Protein AF-A0A7V0JJ02-F1 (afdb_monomer_lite)

Radius of gyration: 24.57 Å; chains: 1; bounding box: 39×36×64 Å

Structure (mmCIF, N/CA/C/O backbone):
data_AF-A0A7V0JJ02-F1
#
_entry.id   AF-A0A7V0JJ02-F1
#
loop_
_atom_site.group_PDB
_atom_site.id
_atom_site.type_symbol
_atom_site.label_atom_id
_atom_site.label_alt_id
_atom_site.label_comp_id
_atom_site.label_asym_id
_atom_site.label_entity_id
_atom_site.label_seq_id
_atom_site.pdbx_PDB_ins_code
_atom_site.Cartn_x
_atom_site.Cartn_y
_atom_site.Cartn_z
_atom_site.occupancy
_atom_site.B_iso_or_equiv
_atom_site.auth_seq_id
_atom_site.auth_comp_id
_atom_site.auth_asym_id
_atom_site.auth_atom_id
_atom_site.pdbx_PDB_model_num
ATOM 1 N N . MET A 1 1 ? -10.986 1.917 -5.327 1.00 64.94 1 MET A N 1
ATOM 2 C CA . MET A 1 1 ? -10.571 0.777 -4.473 1.00 64.94 1 MET A CA 1
ATOM 3 C C . MET A 1 1 ? -9.954 1.222 -3.152 1.00 64.94 1 MET A C 1
ATOM 5 O O . MET A 1 1 ? -10.402 0.777 -2.106 1.00 64.94 1 MET A O 1
ATOM 9 N N . SER A 1 2 ? -8.968 2.114 -3.159 1.00 76.25 2 SER A N 1
ATOM 10 C CA . SER A 1 2 ? -8.270 2.565 -1.945 1.00 76.25 2 SER A CA 1
ATOM 11 C C . SER A 1 2 ? -9.156 3.251 -0.897 1.00 76.25 2 SER A C 1
ATOM 13 O O . SER A 1 2 ? -9.034 2.951 0.286 1.00 76.25 2 SER A O 1
ATOM 15 N N . ASN A 1 3 ? -10.114 4.089 -1.309 1.00 84.50 3 ASN A N 1
ATOM 16 C CA . ASN A 1 3 ? -11.066 4.727 -0.384 1.00 84.50 3 ASN A CA 1
ATOM 17 C C . ASN A 1 3 ? -11.927 3.715 0.392 1.00 84.50 3 ASN A C 1
ATOM 19 O O . ASN A 1 3 ? -12.201 3.900 1.577 1.00 84.50 3 ASN A O 1
ATOM 23 N N . GLU A 1 4 ? -12.324 2.622 -0.256 1.00 90.88 4 GLU A N 1
ATOM 24 C CA . GLU A 1 4 ? -13.097 1.555 0.381 1.00 90.88 4 GLU A CA 1
ATOM 25 C C . GLU A 1 4 ? -12.236 0.767 1.377 1.00 90.88 4 GLU A C 1
ATOM 27 O O . GLU A 1 4 ? -12.672 0.480 2.493 1.00 90.88 4 GLU A O 1
ATOM 32 N N . LEU A 1 5 ? -10.976 0.498 1.019 1.00 91.50 5 LEU A N 1
ATOM 33 C CA . LEU A 1 5 ? -10.013 -0.167 1.894 1.00 91.50 5 LEU A CA 1
ATOM 34 C C . LEU A 1 5 ? -9.714 0.668 3.153 1.00 91.50 5 LEU A C 1
ATOM 36 O O . LEU A 1 5 ? -9.757 0.142 4.266 1.00 91.50 5 LEU A O 1
ATOM 40 N N . LEU A 1 6 ? -9.494 1.979 3.002 1.00 93.19 6 LEU A N 1
ATOM 41 C CA . LEU A 1 6 ? -9.294 2.905 4.125 1.00 93.19 6 LEU A CA 1
ATOM 42 C C . LEU A 1 6 ? -10.507 2.933 5.063 1.00 93.19 6 LEU A C 1
ATOM 44 O O . LEU A 1 6 ? -10.350 2.939 6.288 1.00 93.19 6 LEU A O 1
ATOM 48 N N . HIS A 1 7 ? -11.717 2.890 4.501 1.00 94.06 7 HIS A N 1
ATOM 49 C CA . HIS A 1 7 ? -12.944 2.807 5.286 1.00 94.06 7 HIS A CA 1
ATOM 50 C C . HIS A 1 7 ? -13.023 1.498 6.090 1.00 94.06 7 HIS A C 1
ATOM 52 O O . HIS A 1 7 ? -13.340 1.523 7.282 1.00 94.06 7 HIS A O 1
ATOM 58 N N . GLN A 1 8 ? -12.680 0.355 5.484 1.00 94.12 8 GLN A N 1
ATOM 59 C CA . GLN A 1 8 ? -12.656 -0.940 6.177 1.00 94.12 8 GLN A CA 1
ATOM 60 C C . GLN A 1 8 ? -11.649 -0.962 7.332 1.00 94.12 8 GLN A C 1
ATOM 62 O O . GLN A 1 8 ? -11.999 -1.420 8.423 1.00 94.12 8 GLN A O 1
ATOM 67 N N . ILE A 1 9 ? -10.443 -0.418 7.127 1.00 92.81 9 ILE A N 1
ATOM 68 C CA . ILE A 1 9 ? -9.425 -0.288 8.181 1.00 92.81 9 ILE A CA 1
ATOM 69 C C . ILE A 1 9 ? -9.971 0.554 9.344 1.00 92.81 9 ILE A C 1
ATOM 71 O O . ILE A 1 9 ? -9.890 0.136 10.500 1.00 92.81 9 ILE A O 1
ATOM 75 N N . GLY A 1 10 ? -10.610 1.690 9.048 1.00 94.00 10 GLY A N 1
ATOM 76 C CA . GLY A 1 10 ? -11.239 2.543 10.061 1.00 94.00 10 GLY A CA 1
ATOM 77 C C . GLY A 1 10 ? -12.304 1.812 10.887 1.00 94.00 10 GLY A C 1
ATOM 78 O O . GLY A 1 10 ? -12.278 1.864 12.119 1.00 94.00 10 GLY A O 1
ATOM 79 N N . ARG A 1 11 ? -13.199 1.059 10.233 1.00 96.38 11 ARG A N 1
ATOM 80 C CA . ARG A 1 11 ? -14.205 0.242 10.939 1.00 96.38 11 ARG A CA 1
ATOM 81 C C . ARG A 1 11 ? -13.571 -0.837 11.820 1.00 96.38 11 ARG A C 1
ATOM 83 O O . ARG A 1 11 ? -14.087 -1.126 12.899 1.00 96.38 11 ARG A O 1
ATOM 90 N N . LEU A 1 12 ? -12.483 -1.458 11.367 1.00 95.44 12 LEU A N 1
ATOM 91 C CA . LEU A 1 12 ? -11.765 -2.492 12.119 1.00 95.44 12 LEU A CA 1
ATOM 92 C C . LEU A 1 12 ? -11.116 -1.923 13.382 1.00 95.44 12 LEU A C 1
ATOM 94 O O . LEU A 1 12 ? -11.263 -2.520 14.447 1.00 95.44 12 LEU A O 1
ATOM 98 N N . ILE A 1 13 ? -10.497 -0.743 13.288 1.00 95.38 13 ILE A N 1
ATOM 99 C CA . ILE A 1 13 ? -9.946 -0.022 14.445 1.00 95.38 13 ILE A CA 1
ATOM 100 C C . ILE A 1 13 ? -11.051 0.303 15.457 1.00 95.38 13 ILE A C 1
ATOM 102 O O . ILE A 1 13 ? -10.864 0.081 16.651 1.00 95.38 13 ILE A O 1
ATOM 106 N N . GLN A 1 14 ? -12.217 0.771 14.995 1.00 94.88 14 GLN A N 1
ATOM 107 C CA . GLN A 1 14 ? -13.359 1.057 15.875 1.00 94.88 14 GLN A CA 1
ATOM 108 C C . GLN A 1 14 ? -13.873 -0.194 16.598 1.00 94.88 14 GLN A C 1
ATOM 110 O O . GLN A 1 14 ? -14.153 -0.143 17.792 1.00 94.88 14 GLN A O 1
ATOM 115 N N . LYS A 1 15 ? -13.994 -1.325 15.892 1.00 96.44 15 LYS A N 1
ATOM 116 C CA . LYS A 1 15 ? -14.490 -2.581 16.479 1.00 96.44 15 LYS A CA 1
ATOM 117 C C . LYS A 1 15 ? -13.464 -3.275 17.372 1.00 96.44 15 LYS A C 1
ATOM 119 O O . LYS A 1 15 ? -13.852 -4.030 18.260 1.00 96.44 15 LYS A O 1
ATOM 124 N N . ARG A 1 16 ? -12.169 -3.095 17.100 1.00 93.69 16 ARG A N 1
ATOM 125 C CA . ARG A 1 16 ? -11.075 -3.788 17.788 1.00 93.69 16 ARG A CA 1
ATOM 126 C C . ARG A 1 16 ? -9.895 -2.835 18.035 1.00 93.69 16 ARG A C 1
ATOM 128 O O . ARG A 1 16 ? -8.867 -2.944 17.363 1.00 93.69 16 ARG A O 1
ATOM 135 N N . PRO A 1 17 ? -10.010 -1.933 19.026 1.00 92.56 17 PRO A N 1
ATOM 136 C CA . PRO A 1 17 ? -9.011 -0.893 19.281 1.00 92.56 17 PRO A CA 1
ATOM 137 C C . PRO A 1 17 ? -7.634 -1.440 19.681 1.00 92.56 17 PRO A C 1
ATOM 139 O O . PRO A 1 17 ? -6.637 -0.761 19.466 1.00 92.56 17 PRO A O 1
ATOM 142 N N . MET A 1 18 ? -7.551 -2.683 20.174 1.00 95.50 18 MET A N 1
ATOM 143 C CA . MET A 1 18 ? -6.281 -3.372 20.451 1.00 95.50 18 MET A CA 1
ATOM 144 C C . MET A 1 18 ? -5.351 -3.430 19.226 1.00 95.50 18 MET A C 1
ATOM 146 O O . MET A 1 18 ? -4.138 -3.390 19.382 1.00 95.50 18 MET A O 1
ATOM 150 N N . TYR A 1 19 ? -5.896 -3.483 18.006 1.00 93.62 19 TYR A N 1
ATOM 151 C CA . TYR A 1 19 ? -5.094 -3.545 16.776 1.00 93.62 19 TYR A CA 1
ATOM 152 C C . TYR A 1 19 ? -4.808 -2.171 16.165 1.00 93.62 19 TYR A C 1
ATOM 154 O O . TYR A 1 19 ? -4.300 -2.099 15.046 1.00 93.62 19 TYR A O 1
ATOM 162 N N . LYS A 1 20 ? -5.150 -1.075 16.857 1.00 93.56 20 LYS A N 1
ATOM 163 C CA . LYS A 1 20 ? -5.042 0.285 16.316 1.00 93.56 20 LYS A CA 1
ATOM 164 C C . LYS A 1 20 ? -3.639 0.597 15.807 1.00 93.56 20 LYS A C 1
ATOM 166 O O . LYS A 1 20 ? -3.530 1.142 14.714 1.00 93.56 20 LYS A O 1
ATOM 171 N N . GLU A 1 21 ? -2.596 0.262 16.562 1.00 92.94 21 GLU A N 1
ATOM 172 C CA . GLU A 1 21 ? -1.212 0.555 16.164 1.00 92.94 21 GLU A CA 1
ATOM 173 C C . GLU A 1 21 ? -0.853 -0.136 14.848 1.00 92.94 21 GLU A C 1
ATOM 175 O O . GLU A 1 21 ? -0.516 0.540 13.879 1.00 92.94 21 GLU A O 1
ATOM 180 N N . ALA A 1 22 ? -1.035 -1.457 14.764 1.00 92.19 22 ALA A N 1
ATOM 181 C CA . ALA A 1 22 ? -0.748 -2.213 13.547 1.00 92.19 22 ALA A CA 1
ATOM 182 C C . ALA A 1 22 ? -1.579 -1.721 12.348 1.00 92.19 22 ALA A C 1
ATOM 184 O O . ALA A 1 22 ? -1.048 -1.513 11.261 1.00 92.19 22 ALA A O 1
ATOM 185 N N . LEU A 1 23 ? -2.881 -1.490 12.542 1.00 94.81 23 LEU A N 1
ATOM 186 C CA . LEU A 1 23 ? -3.781 -1.050 11.474 1.00 94.81 23 LEU A CA 1
ATOM 187 C C . LEU A 1 23 ? -3.533 0.396 11.025 1.00 94.81 23 LEU A C 1
ATOM 189 O O . LEU A 1 23 ? -3.826 0.721 9.876 1.00 94.81 23 LEU A O 1
ATOM 193 N N . SER A 1 24 ? -2.988 1.253 11.892 1.00 93.31 24 SER A N 1
ATOM 194 C CA . SER A 1 24 ? -2.614 2.623 11.515 1.00 93.31 24 SER A CA 1
ATOM 195 C C . SER A 1 24 ? -1.447 2.611 10.529 1.00 93.31 24 SER A C 1
ATOM 197 O O . SER A 1 24 ? -1.527 3.277 9.506 1.00 93.31 24 SER A O 1
ATOM 199 N N . VAL A 1 25 ? -0.446 1.748 10.744 1.00 94.50 25 VAL A N 1
ATOM 200 C CA . VAL A 1 25 ? 0.675 1.578 9.800 1.00 94.50 25 VAL A CA 1
ATOM 201 C C . VAL A 1 25 ? 0.181 1.140 8.418 1.00 94.50 25 VAL A C 1
ATOM 203 O O . VAL A 1 25 ? 0.575 1.707 7.402 1.00 94.50 25 VAL A O 1
ATOM 206 N N . TYR A 1 26 ? -0.737 0.170 8.361 1.00 91.31 26 TYR A N 1
ATOM 207 C CA . TY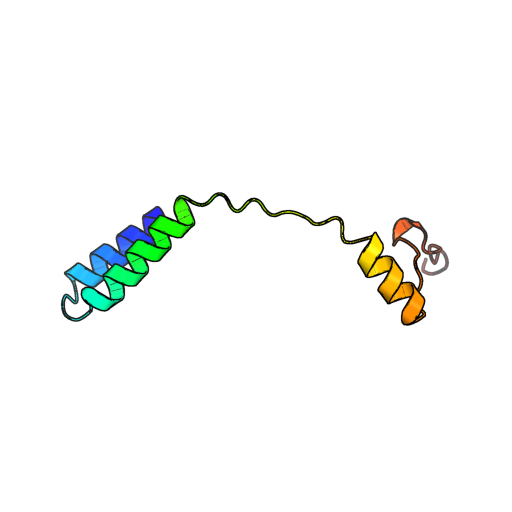R A 1 26 ? -1.339 -0.250 7.090 1.00 91.31 26 TYR A CA 1
ATOM 208 C C . TYR A 1 26 ? -2.135 0.870 6.417 1.00 91.31 26 TYR A C 1
ATOM 210 O O . TYR A 1 26 ? -2.087 1.005 5.195 1.00 91.31 26 TYR A O 1
ATOM 218 N N . ARG A 1 27 ? -2.861 1.680 7.195 1.00 92.94 27 ARG A N 1
ATOM 219 C CA . ARG A 1 27 ? -3.594 2.837 6.674 1.00 92.94 27 ARG A CA 1
ATOM 220 C C . ARG A 1 27 ? -2.647 3.827 5.995 1.00 92.94 27 ARG A C 1
ATOM 222 O O . ARG A 1 27 ? -2.949 4.271 4.891 1.00 92.94 27 ARG A O 1
ATOM 229 N N . ASP A 1 28 ? -1.520 4.124 6.631 1.00 92.62 28 ASP A N 1
ATOM 230 C CA . ASP A 1 28 ? -0.541 5.089 6.130 1.00 92.62 28 ASP A CA 1
ATOM 231 C C . ASP A 1 28 ? 0.121 4.598 4.835 1.00 92.62 28 ASP A C 1
ATOM 233 O O . ASP A 1 28 ? 0.252 5.364 3.884 1.00 92.62 28 ASP A O 1
ATOM 237 N N . ILE A 1 29 ? 0.434 3.299 4.736 1.00 90.94 29 ILE A N 1
ATOM 238 C CA . ILE A 1 29 ? 0.941 2.682 3.496 1.00 90.94 29 ILE A CA 1
ATOM 239 C C . ILE A 1 29 ? -0.074 2.818 2.355 1.00 90.94 29 ILE A C 1
ATOM 241 O O . ILE A 1 29 ? 0.297 3.143 1.230 1.00 90.94 29 ILE A O 1
ATOM 245 N N . VAL A 1 30 ? -1.358 2.570 2.625 1.00 90.19 30 VAL A N 1
ATOM 246 C CA . VAL A 1 30 ? -2.410 2.672 1.601 1.00 90.19 30 VAL A CA 1
ATOM 247 C C . VAL A 1 30 ? -2.575 4.110 1.116 1.00 90.19 30 VAL A C 1
ATOM 249 O O . VAL A 1 30 ? -2.787 4.307 -0.076 1.00 90.19 30 VAL A O 1
ATOM 252 N N . ILE A 1 31 ? -2.469 5.101 2.009 1.00 90.25 31 ILE A N 1
ATOM 253 C CA . ILE A 1 31 ? -2.475 6.524 1.633 1.00 90.25 31 ILE A CA 1
ATOM 254 C C . ILE A 1 31 ? -1.259 6.831 0.756 1.00 90.25 31 ILE A C 1
ATOM 256 O O . ILE A 1 31 ? -1.420 7.347 -0.344 1.00 90.25 31 ILE A O 1
ATOM 260 N N . PHE A 1 32 ? -0.068 6.424 1.193 1.00 88.31 32 PHE A N 1
ATOM 261 C CA . PHE A 1 32 ? 1.174 6.640 0.455 1.00 88.31 32 PHE A CA 1
ATOM 262 C C . PHE A 1 32 ? 1.128 6.058 -0.965 1.00 88.31 32 PHE A C 1
ATOM 264 O O . PHE A 1 32 ? 1.470 6.739 -1.923 1.00 88.31 32 PHE A O 1
ATOM 271 N N . LEU A 1 33 ? 0.650 4.821 -1.124 1.00 85.25 33 LEU A N 1
ATOM 272 C CA . LEU A 1 33 ? 0.514 4.178 -2.436 1.00 85.25 33 LEU A CA 1
ATOM 273 C C . LEU A 1 33 ? -0.549 4.827 -3.328 1.00 85.25 33 LEU A C 1
ATOM 275 O O . LEU A 1 33 ? -0.490 4.673 -4.542 1.00 85.25 33 LEU A O 1
ATOM 279 N N . ASN A 1 34 ? -1.528 5.509 -2.738 1.00 84.56 34 ASN A N 1
ATOM 280 C CA . ASN A 1 34 ? -2.565 6.230 -3.470 1.00 84.56 34 ASN A CA 1
ATOM 281 C C . ASN A 1 34 ? -2.047 7.528 -4.088 1.00 84.56 34 ASN A C 1
ATOM 283 O O . ASN A 1 34 ? -2.514 7.923 -5.151 1.00 84.56 34 ASN A O 1
ATOM 287 N N . ASP A 1 35 ? -1.120 8.186 -3.393 1.00 81.62 35 ASP A N 1
ATOM 288 C CA . ASP A 1 35 ? -0.522 9.448 -3.827 1.00 81.62 35 ASP A CA 1
ATOM 289 C C . ASP A 1 35 ? 0.619 9.226 -4.831 1.00 81.62 35 ASP A C 1
ATOM 291 O O . ASP A 1 35 ? 1.075 10.161 -5.487 1.00 81.62 35 ASP A O 1
ATOM 295 N N . ILE A 1 36 ? 1.084 7.983 -4.969 1.00 80.38 36 ILE A N 1
ATOM 296 C CA . ILE A 1 36 ? 2.063 7.605 -5.979 1.00 80.38 36 ILE A CA 1
ATOM 297 C C . ILE A 1 36 ? 1.324 7.250 -7.267 1.00 80.38 36 ILE A C 1
ATOM 299 O O . ILE A 1 36 ? 0.651 6.225 -7.347 1.00 80.38 36 ILE A O 1
ATOM 303 N N . GLU A 1 37 ? 1.537 8.040 -8.315 1.00 67.38 37 GLU A N 1
ATOM 304 C CA . GLU A 1 37 ? 1.444 7.527 -9.679 1.00 67.38 37 GLU A CA 1
ATOM 305 C C . GLU A 1 37 ? 2.778 6.847 -9.999 1.00 67.38 37 GLU A C 1
ATOM 307 O O . GLU A 1 37 ? 3.785 7.537 -10.192 1.00 67.38 37 GLU A O 1
ATOM 312 N N . PRO A 1 38 ? 2.858 5.503 -9.994 1.00 68.44 38 PRO A N 1
ATOM 313 C CA . PRO A 1 38 ? 4.098 4.843 -10.344 1.00 68.44 38 PRO A CA 1
ATOM 314 C C . PRO A 1 38 ? 4.385 5.152 -11.809 1.00 68.44 38 PRO A C 1
ATOM 316 O O . PRO A 1 38 ? 3.694 4.671 -12.707 1.00 68.44 38 PRO A O 1
ATOM 319 N N . GLU A 1 39 ? 5.426 5.941 -12.056 1.00 66.12 39 GLU A N 1
ATOM 320 C CA . GLU A 1 39 ? 5.991 6.081 -13.388 1.00 66.12 39 GLU A CA 1
ATOM 321 C C . GLU A 1 39 ? 6.631 4.731 -13.735 1.00 66.12 39 GLU A C 1
ATOM 323 O O . GLU A 1 39 ? 7.781 4.438 -13.393 1.00 66.12 39 GLU A O 1
ATOM 328 N N . ILE A 1 40 ? 5.842 3.845 -14.347 1.00 65.88 40 ILE A N 1
ATOM 329 C CA . ILE A 1 40 ? 6.340 2.583 -14.881 1.00 65.88 40 ILE A CA 1
ATOM 330 C C . ILE A 1 40 ? 7.241 2.961 -16.049 1.00 65.88 40 ILE A C 1
ATOM 332 O O . ILE A 1 40 ? 6.797 3.110 -17.188 1.00 65.88 40 ILE A O 1
ATOM 336 N N . LYS A 1 41 ? 8.534 3.125 -15.766 1.00 60.59 41 LYS A N 1
ATOM 337 C CA . LYS A 1 41 ? 9.553 3.140 -16.805 1.00 60.59 41 LYS A CA 1
ATOM 338 C C . LYS A 1 41 ? 9.568 1.751 -17.418 1.00 60.59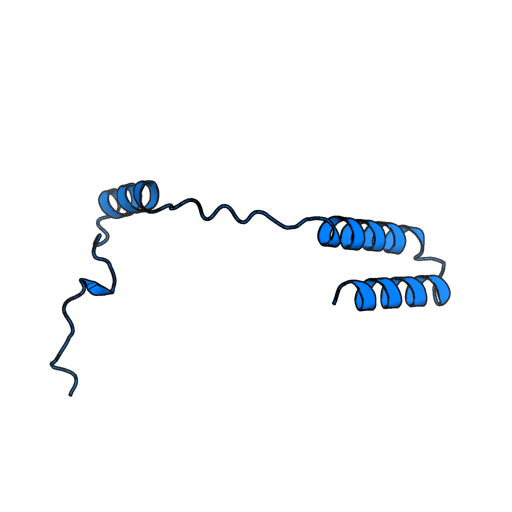 41 LYS A C 1
ATOM 340 O O . LYS A 1 41 ? 10.239 0.844 -16.925 1.00 60.59 41 LYS A O 1
ATOM 345 N N . TYR A 1 42 ? 8.819 1.591 -18.504 1.00 56.53 42 TYR A N 1
ATOM 346 C CA . TYR A 1 42 ? 9.094 0.561 -19.488 1.00 56.53 42 TYR A CA 1
ATOM 347 C C . TYR A 1 42 ? 10.480 0.877 -20.041 1.00 56.53 42 TYR A C 1
ATOM 349 O O . TYR A 1 42 ? 10.636 1.616 -21.008 1.00 56.53 42 TYR A O 1
ATOM 357 N N . VAL A 1 43 ? 11.513 0.385 -19.358 1.00 59.59 43 VAL A N 1
ATOM 358 C CA . VAL A 1 43 ? 12.838 0.296 -19.951 1.00 59.59 43 VAL A CA 1
ATOM 359 C C . VAL A 1 43 ? 12.620 -0.587 -21.169 1.00 59.59 43 VAL A C 1
ATOM 361 O O . VAL A 1 43 ? 12.313 -1.768 -21.004 1.00 59.59 43 VAL A O 1
ATOM 364 N N . MET A 1 44 ? 12.679 0.011 -22.362 1.00 56.91 44 MET A N 1
ATOM 365 C CA . MET A 1 44 ? 12.812 -0.693 -23.635 1.00 56.91 44 MET A CA 1
ATOM 366 C C . MET A 1 44 ? 14.050 -1.570 -23.492 1.00 56.91 44 MET A C 1
ATOM 368 O O . MET A 1 44 ? 15.185 -1.142 -23.665 1.00 56.91 44 MET A O 1
ATOM 372 N N . LYS A 1 45 ? 13.820 -2.783 -23.003 1.00 54.88 45 LYS A N 1
ATOM 373 C CA . LYS A 1 45 ? 14.839 -3.728 -22.560 1.00 54.88 45 LYS A CA 1
ATOM 374 C C . LYS A 1 45 ? 15.379 -4.512 -23.754 1.00 54.88 45 LYS A C 1
ATOM 376 O O . LYS A 1 45 ? 16.036 -5.523 -23.550 1.00 54.88 45 LYS A O 1
ATOM 381 N N . ASP A 1 46 ? 15.074 -4.078 -24.972 1.00 60.38 46 ASP A N 1
ATOM 382 C CA . ASP A 1 46 ? 15.312 -4.839 -26.191 1.00 60.38 46 ASP A CA 1
ATOM 383 C C . ASP A 1 46 ? 16.801 -4.987 -26.492 1.00 60.38 46 ASP A C 1
ATOM 385 O O . ASP A 1 46 ? 17.214 -6.058 -26.923 1.00 60.38 46 ASP A O 1
ATOM 389 N N . GLU A 1 47 ? 17.632 -3.994 -26.165 1.00 63.91 47 GLU A N 1
ATOM 390 C CA . GLU A 1 47 ? 19.085 -4.098 -26.358 1.00 63.91 47 GLU A CA 1
ATOM 391 C C . GLU A 1 47 ? 19.707 -5.114 -25.388 1.00 63.91 47 GLU A C 1
ATOM 393 O O . GLU A 1 47 ? 20.341 -6.075 -25.816 1.00 63.91 47 GLU A O 1
ATOM 398 N N . VAL A 1 48 ? 19.439 -4.988 -24.082 1.00 66.69 48 VAL A N 1
ATOM 399 C CA . VAL A 1 48 ? 19.982 -5.907 -23.061 1.00 66.69 48 VAL A CA 1
ATOM 400 C C . VAL A 1 48 ? 19.417 -7.324 -23.219 1.00 66.69 48 VAL A C 1
ATOM 402 O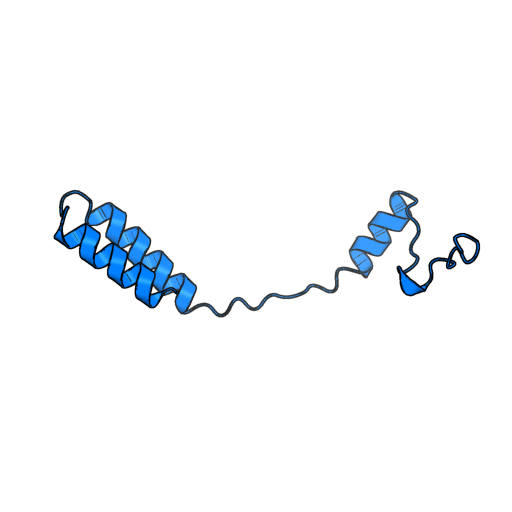 O . VAL A 1 48 ? 20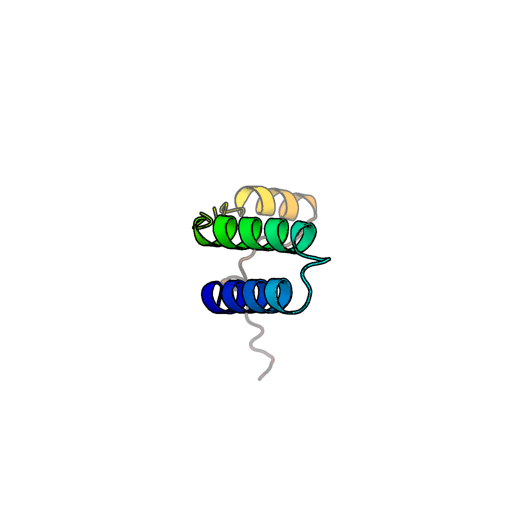.136 -8.311 -23.070 1.00 66.69 48 VAL A O 1
ATOM 405 N N . ILE A 1 49 ? 18.124 -7.457 -23.531 1.00 69.12 49 ILE A N 1
ATOM 406 C CA . ILE A 1 49 ? 17.508 -8.762 -23.810 1.00 69.12 49 ILE A CA 1
ATOM 407 C C . ILE A 1 49 ? 18.064 -9.344 -25.114 1.00 69.12 49 ILE A C 1
ATOM 409 O O . ILE A 1 49 ? 18.273 -10.554 -25.183 1.00 69.12 49 ILE A O 1
ATOM 413 N N . GLY A 1 50 ? 18.324 -8.514 -26.125 1.00 71.19 50 GLY A N 1
ATOM 414 C CA . GLY A 1 50 ? 18.966 -8.914 -27.373 1.00 71.19 50 GLY A CA 1
ATOM 415 C C . GLY A 1 50 ? 20.350 -9.507 -27.130 1.00 71.19 50 GLY A C 1
ATOM 416 O O . GLY A 1 50 ? 20.617 -10.625 -27.567 1.00 71.19 50 GLY A O 1
ATOM 417 N N . GLU A 1 51 ? 21.191 -8.828 -26.350 1.00 75.12 51 GLU A N 1
ATOM 418 C CA . GLU A 1 51 ? 22.521 -9.324 -25.970 1.00 75.12 51 GLU A CA 1
ATOM 419 C C . GLU A 1 51 ? 22.457 -10.682 -25.252 1.00 75.12 51 GLU A C 1
ATOM 421 O O . GLU A 1 51 ? 23.223 -11.596 -25.568 1.00 75.12 51 GLU A O 1
ATOM 426 N N . ILE A 1 52 ? 21.506 -10.853 -24.326 1.00 75.44 52 ILE A N 1
ATOM 427 C CA . ILE A 1 52 ? 21.297 -12.125 -23.615 1.00 75.44 52 ILE A CA 1
ATOM 428 C C . ILE A 1 52 ? 20.835 -13.223 -24.582 1.00 75.44 52 ILE A C 1
ATOM 430 O O . ILE A 1 52 ? 21.367 -14.331 -24.547 1.00 75.44 52 ILE A O 1
ATOM 434 N N . LYS A 1 53 ? 19.880 -12.931 -25.473 1.00 72.62 53 LYS A N 1
ATOM 435 C CA . LYS A 1 53 ? 19.390 -13.896 -26.469 1.00 72.62 53 LYS A CA 1
ATOM 436 C C . LYS A 1 53 ? 20.503 -14.349 -27.413 1.00 72.62 53 LYS A C 1
ATOM 438 O O . LYS A 1 53 ? 20.605 -15.545 -27.666 1.00 72.62 53 LYS A O 1
ATOM 443 N N . VAL A 1 54 ? 21.362 -13.432 -27.871 1.00 79.81 54 VAL A N 1
ATOM 444 C CA . VAL A 1 54 ? 22.542 -13.765 -28.691 1.00 79.81 54 VAL A CA 1
ATOM 445 C C . VAL A 1 54 ? 23.482 -14.695 -27.935 1.00 79.81 54 VAL A C 1
ATOM 447 O O . VAL A 1 54 ? 23.896 -15.718 -28.476 1.00 79.81 54 VAL A O 1
ATOM 450 N N . LYS A 1 55 ? 23.801 -14.362 -26.678 1.00 81.88 55 LYS A N 1
ATOM 451 C CA . LYS A 1 55 ? 24.715 -15.155 -25.848 1.00 81.88 55 LYS A CA 1
ATOM 452 C C . LYS A 1 55 ? 24.209 -16.581 -25.610 1.00 81.88 55 LYS A C 1
ATOM 454 O O . LYS A 1 55 ? 25.001 -17.517 -25.61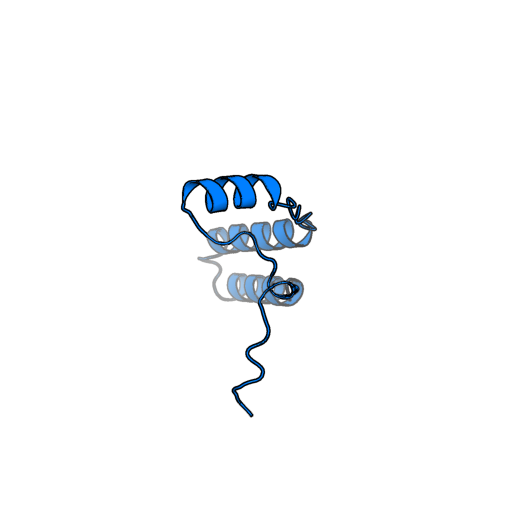9 1.00 81.88 55 LYS A O 1
ATOM 459 N N . GLU A 1 56 ? 22.907 -16.736 -25.408 1.00 82.06 56 GLU A N 1
ATOM 460 C CA . GLU A 1 56 ? 22.256 -18.015 -25.103 1.00 82.06 56 GLU A CA 1
ATOM 461 C C . GLU A 1 56 ? 21.774 -18.764 -26.367 1.00 82.06 56 GLU A C 1
ATOM 463 O O . GLU A 1 56 ? 21.186 -19.839 -26.271 1.00 82.06 56 GLU A O 1
ATOM 468 N N . GLY A 1 57 ? 22.010 -18.213 -27.567 1.00 76.31 57 GLY A N 1
ATOM 469 C CA . GLY A 1 57 ? 21.633 -18.830 -28.844 1.00 76.31 57 GLY A CA 1
ATOM 470 C C . GLY A 1 57 ? 20.132 -18.807 -29.150 1.00 76.31 57 GLY A C 1
ATOM 471 O O . GLY A 1 57 ? 19.666 -19.553 -30.015 1.00 76.31 57 GLY A O 1
ATOM 472 N N . PHE A 1 58 ? 19.359 -17.966 -28.460 1.00 76.44 58 PHE A N 1
ATOM 473 C CA . PHE A 1 58 ? 17.941 -17.793 -28.749 1.00 76.44 58 PHE A CA 1
ATOM 474 C C . PHE A 1 58 ? 17.735 -16.998 -30.044 1.00 76.44 58 PHE A C 1
ATOM 476 O O . PHE A 1 58 ? 18.450 -16.026 -30.303 1.00 76.44 58 PHE A O 1
ATOM 483 N N . PRO A 1 59 ? 16.707 -17.340 -30.837 1.00 69.44 59 PRO A N 1
ATOM 484 C CA . PRO A 1 59 ? 16.355 -16.564 -32.014 1.00 69.44 59 PRO A CA 1
ATOM 485 C C . PRO A 1 59 ? 15.968 -15.126 -31.639 1.00 69.44 59 PRO A C 1
ATOM 487 O O . PRO A 1 59 ? 15.183 -14.894 -30.715 1.00 69.44 59 PRO A O 1
ATOM 490 N N . LEU A 1 60 ? 16.510 -14.161 -32.383 1.00 72.12 60 LEU A N 1
ATOM 491 C CA . LEU A 1 60 ? 16.226 -12.732 -32.209 1.00 72.12 60 LEU A CA 1
ATOM 492 C C . LEU A 1 60 ? 14.953 -12.263 -32.917 1.00 72.12 60 LEU A C 1
ATOM 494 O O . LEU A 1 60 ? 14.600 -11.095 -32.805 1.00 72.12 60 LEU A O 1
ATOM 498 N N . PHE A 1 61 ? 14.278 -13.151 -33.642 1.00 65.00 61 PHE A N 1
ATOM 499 C CA . PHE A 1 61 ? 13.092 -12.803 -34.411 1.00 65.00 61 PHE A CA 1
ATOM 500 C C . PHE A 1 61 ? 11.987 -12.271 -33.498 1.00 65.00 61 PHE A C 1
ATOM 502 O O . PHE A 1 61 ? 11.703 -12.843 -32.436 1.00 65.00 61 PHE A O 1
ATOM 509 N N . SER A 1 62 ? 11.349 -11.191 -33.937 1.00 64.50 62 SER A N 1
ATOM 510 C CA . SER A 1 62 ? 10.079 -10.761 -33.363 1.00 64.50 62 SER A CA 1
ATOM 511 C C . SER A 1 62 ? 9.019 -11.812 -33.710 1.00 64.50 62 SER A C 1
ATOM 513 O O . SER A 1 62 ? 9.196 -12.605 -34.639 1.00 64.50 62 SER A O 1
ATOM 515 N N . A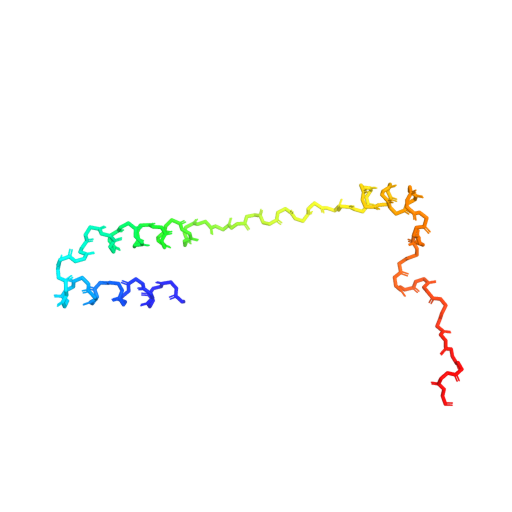RG A 1 63 ? 7.910 -11.877 -32.965 1.00 61.53 63 ARG A N 1
ATOM 516 C CA . ARG A 1 63 ? 6.864 -12.886 -33.246 1.00 61.53 63 ARG A CA 1
ATOM 517 C C . ARG A 1 63 ? 6.275 -12.715 -34.646 1.00 61.53 63 ARG A C 1
ATOM 519 O O . ARG A 1 63 ? 5.817 -13.686 -35.234 1.00 61.53 63 ARG A O 1
ATOM 526 N N . GLU A 1 64 ? 6.322 -11.493 -35.155 1.00 63.31 64 GLU A N 1
ATOM 527 C CA . GLU A 1 64 ? 5.865 -11.055 -36.467 1.00 63.31 64 GLU A CA 1
ATOM 528 C C . GLU A 1 64 ? 6.799 -11.522 -37.598 1.00 63.31 64 GLU A C 1
ATOM 530 O O . GLU A 1 64 ? 6.352 -11.668 -38.732 1.00 63.31 64 GLU A O 1
ATOM 535 N N . ASP A 1 65 ? 8.067 -11.803 -37.280 1.00 66.88 65 ASP A N 1
ATOM 536 C CA . ASP A 1 65 ? 9.085 -12.287 -38.223 1.00 66.88 65 ASP A CA 1
ATOM 537 C C . ASP A 1 65 ? 9.168 -13.821 -38.259 1.00 66.88 65 ASP A C 1
ATOM 539 O O . ASP A 1 65 ? 9.899 -14.396 -39.072 1.00 66.88 65 ASP A O 1
ATOM 543 N N . LEU A 1 66 ? 8.452 -14.511 -37.361 1.00 67.25 66 LEU A N 1
ATOM 544 C CA . LEU A 1 66 ? 8.406 -15.967 -37.378 1.00 67.25 66 LEU A CA 1
ATOM 545 C C . LEU A 1 66 ? 7.667 -16.427 -38.640 1.00 67.25 66 LEU A C 1
ATOM 547 O O . LEU A 1 66 ? 6.559 -15.954 -38.907 1.00 67.25 66 LEU A O 1
ATOM 551 N N . PRO A 1 67 ? 8.236 -17.369 -39.413 1.00 70.81 67 PRO A N 1
ATOM 552 C CA . PRO A 1 67 ? 7.550 -17.909 -40.572 1.00 70.81 67 PRO A CA 1
ATOM 553 C C . PRO A 1 67 ? 6.224 -18.522 -40.117 1.00 70.81 67 PRO A C 1
ATOM 555 O O . PRO A 1 67 ? 6.196 -19.425 -39.279 1.00 70.81 67 PRO A O 1
ATOM 558 N N . LEU A 1 68 ? 5.123 -18.001 -40.658 1.00 68.38 68 LEU A N 1
ATOM 559 C CA . LEU A 1 68 ? 3.793 -18.538 -40.410 1.00 68.38 68 LEU A CA 1
ATOM 560 C C . LEU A 1 68 ? 3.756 -19.977 -40.928 1.00 68.38 68 LEU A C 1
ATOM 562 O O . LEU A 1 68 ? 4.009 -20.222 -42.111 1.00 68.38 68 LEU A O 1
ATOM 566 N N . ASP A 1 69 ? 3.436 -20.931 -40.054 1.00 70.31 69 ASP A N 1
ATOM 567 C CA . ASP A 1 69 ? 3.199 -22.307 -40.476 1.00 70.31 69 ASP A CA 1
ATOM 568 C C . ASP A 1 69 ? 1.832 -22.395 -41.166 1.00 70.31 69 ASP A C 1
ATOM 570 O O . ASP A 1 69 ? 0.806 -22.712 -40.566 1.00 70.31 69 ASP A O 1
ATOM 574 N N . LEU A 1 70 ? 1.818 -22.068 -42.458 1.00 67.38 70 LEU A N 1
ATOM 575 C CA . LEU A 1 70 ? 0.631 -22.125 -43.313 1.00 67.38 70 LEU A CA 1
ATOM 576 C C . LEU A 1 70 ? 0.193 -23.568 -43.639 1.00 67.38 70 LEU A C 1
ATOM 578 O O . LEU A 1 70 ? -0.693 -23.752 -44.472 1.00 67.38 70 LEU A O 1
ATOM 582 N N . LYS A 1 71 ? 0.808 -24.596 -43.032 1.00 59.81 71 LYS A N 1
ATOM 583 C CA . LYS A 1 71 ? 0.430 -26.006 -43.228 1.00 59.81 71 LYS A CA 1
ATOM 584 C C . LYS A 1 71 ? -0.537 -26.546 -42.174 1.00 59.81 71 LYS A C 1
ATOM 586 O O . LYS A 1 71 ? -0.983 -27.681 -42.314 1.00 59.81 71 LYS A O 1
ATOM 591 N N . ALA A 1 72 ? -0.889 -25.758 -41.160 1.00 57.47 72 ALA A N 1
ATOM 592 C CA . ALA A 1 72 ? -1.966 -26.086 -40.230 1.00 57.47 72 ALA A CA 1
ATOM 593 C C . ALA A 1 72 ? -3.301 -25.491 -40.721 1.00 57.47 72 ALA A C 1
ATOM 595 O O . ALA A 1 72 ? -3.840 -24.567 -40.111 1.00 57.47 72 ALA A O 1
ATOM 596 N N . ALA A 1 73 ? -3.800 -25.996 -41.852 1.00 46.53 73 ALA A N 1
ATOM 597 C CA . ALA A 1 73 ? -5.145 -25.739 -42.370 1.00 46.53 73 ALA A CA 1
ATOM 598 C C . ALA A 1 73 ? -5.859 -27.068 -42.628 1.00 46.53 73 ALA A C 1
ATOM 600 O O . ALA A 1 73 ? -5.192 -27.992 -43.150 1.00 46.53 73 ALA A O 1
#

Foldseek 3Di:
DLVVVLVVLVVCCVVCVVCVVVSVVVSVVSVVVVPDPPPPPPPPCLVVVVVVCVVVVHDSDDPVRPPPPPVPD

pLDDT: mean 78.6, std 13.73, range [46.53, 96.44]

Secondary structure (DSSP, 8-state):
-HHHHHHHHHHHHHH-GGGHHHHHHHHHHHHHHHH---------THHHHHHHHHHTT-----GGGSPP-TT--

Sequence (73 aa):
MSNELLHQIGRLIQKRPMYKEALSVYRDIVIFLNDIEPEIKYVMKDEVIGEIKVKEGFPLFSREDLPLDLKAA